Protein AF-A0A920AR80-F1 (afdb_monomer_lite)

Radius of gyration: 17.36 Å; chains: 1; bounding box: 38×48×48 Å

Structure (mmCIF, N/CA/C/O backbone):
data_AF-A0A920AR80-F1
#
_entry.id   AF-A0A920AR80-F1
#
loop_
_atom_site.group_PDB
_atom_site.id
_atom_site.type_symbol
_atom_site.label_atom_id
_atom_site.label_alt_id
_atom_site.label_comp_id
_atom_site.label_asym_id
_atom_site.label_entity_id
_atom_site.label_seq_id
_atom_site.pdbx_PDB_ins_code
_atom_site.Cartn_x
_atom_site.Cartn_y
_atom_site.Cartn_z
_atom_site.occupancy
_atom_site.B_iso_or_equiv
_atom_site.auth_seq_id
_atom_site.auth_comp_id
_atom_site.auth_asym_id
_atom_site.auth_atom_id
_atom_site.pdbx_PDB_model_num
ATOM 1 N N . MET A 1 1 ? 10.424 -30.045 -12.019 1.00 36.28 1 MET A N 1
ATOM 2 C CA . MET A 1 1 ? 10.675 -29.287 -10.770 1.00 36.28 1 MET A CA 1
ATOM 3 C C . MET A 1 1 ? 9.513 -29.548 -9.828 1.00 36.28 1 MET A C 1
ATOM 5 O O . MET A 1 1 ? 8.382 -29.338 -10.239 1.00 36.28 1 MET A O 1
ATOM 9 N N . ALA A 1 2 ? 9.774 -30.089 -8.639 1.00 30.78 2 ALA A N 1
ATOM 10 C CA . ALA A 1 2 ? 8.744 -30.563 -7.716 1.00 30.78 2 ALA A CA 1
ATOM 11 C C . ALA A 1 2 ? 7.928 -29.402 -7.113 1.00 30.78 2 ALA A C 1
ATOM 13 O O . ALA A 1 2 ? 8.488 -28.527 -6.453 1.00 30.78 2 ALA A O 1
ATOM 14 N N . SER A 1 3 ? 6.612 -29.395 -7.339 1.00 37.59 3 SER A N 1
ATOM 15 C CA . SER A 1 3 ? 5.649 -28.560 -6.616 1.00 37.59 3 SER A CA 1
ATOM 16 C C . SER A 1 3 ? 5.145 -29.339 -5.403 1.00 37.59 3 SER A C 1
ATOM 18 O O . SER A 1 3 ? 4.463 -30.351 -5.556 1.00 37.59 3 SER A O 1
ATOM 20 N N . TRP A 1 4 ? 5.504 -28.894 -4.202 1.00 38.62 4 TRP A N 1
ATOM 21 C CA . TRP A 1 4 ? 5.005 -29.480 -2.961 1.00 38.62 4 TRP A CA 1
ATOM 22 C C . TRP A 1 4 ? 3.533 -29.071 -2.747 1.00 38.62 4 TRP A C 1
ATOM 24 O O . TRP A 1 4 ? 3.213 -27.898 -2.939 1.00 38.62 4 TRP A O 1
ATOM 34 N N . PRO A 1 5 ? 2.640 -29.988 -2.330 1.00 45.50 5 PRO A N 1
ATOM 35 C CA . PRO A 1 5 ? 1.187 -29.763 -2.276 1.00 45.50 5 PRO A CA 1
ATOM 36 C C . PRO A 1 5 ? 0.705 -28.712 -1.256 1.00 45.50 5 PRO A C 1
ATOM 38 O O . PRO A 1 5 ? -0.476 -28.379 -1.246 1.00 45.50 5 PRO A O 1
ATOM 41 N N . TRP A 1 6 ? 1.593 -28.164 -0.422 1.00 47.94 6 TRP A N 1
ATOM 42 C CA . TRP A 1 6 ? 1.236 -27.246 0.670 1.00 47.94 6 TRP A CA 1
ATOM 43 C C . TRP A 1 6 ? 1.440 -25.763 0.346 1.00 47.94 6 TRP A C 1
ATOM 45 O O . TRP A 1 6 ? 0.924 -24.911 1.061 1.00 47.94 6 TRP A O 1
ATOM 55 N N . TYR A 1 7 ? 2.162 -25.427 -0.728 1.00 43.44 7 TYR A N 1
ATOM 56 C CA . TYR A 1 7 ? 2.345 -24.034 -1.143 1.00 43.44 7 TYR A CA 1
ATOM 57 C C . TYR A 1 7 ? 1.302 -23.689 -2.208 1.00 43.44 7 TYR A C 1
ATOM 59 O O . TYR A 1 7 ? 1.589 -23.665 -3.407 1.00 43.44 7 TYR A O 1
ATOM 67 N N . ARG A 1 8 ? 0.051 -23.487 -1.779 1.00 56.84 8 ARG A N 1
ATOM 68 C CA . ARG A 1 8 ? -0.958 -22.891 -2.660 1.00 56.84 8 ARG A CA 1
ATOM 69 C C . ARG A 1 8 ? -0.569 -21.438 -2.901 1.00 56.84 8 ARG A C 1
ATOM 71 O O . ARG A 1 8 ? -0.313 -20.696 -1.958 1.00 56.84 8 ARG A O 1
ATOM 78 N N . ALA A 1 9 ? -0.502 -21.048 -4.170 1.00 80.00 9 ALA A N 1
ATOM 79 C CA . ALA A 1 9 ? -0.479 -19.638 -4.520 1.00 80.00 9 ALA A CA 1
ATOM 80 C C . ALA A 1 9 ? -1.736 -18.978 -3.929 1.00 80.00 9 ALA A C 1
ATOM 82 O O . ALA A 1 9 ? -2.824 -19.543 -4.038 1.00 80.00 9 ALA A O 1
ATOM 83 N N . VAL A 1 10 ? -1.569 -17.831 -3.270 1.00 91.38 10 VAL A N 1
ATOM 84 C CA . VAL A 1 10 ? -2.689 -17.042 -2.745 1.00 91.38 10 VAL A CA 1
ATOM 85 C C . VAL A 1 10 ? -3.477 -16.488 -3.929 1.00 91.38 10 VAL A C 1
ATOM 87 O O . VAL A 1 10 ? -2.885 -15.875 -4.819 1.00 91.38 10 VAL A O 1
ATOM 90 N N . ASP A 1 11 ? -4.789 -16.714 -3.939 1.00 95.25 11 ASP A N 1
ATOM 91 C CA . ASP A 1 11 ? -5.695 -16.054 -4.874 1.00 95.25 11 ASP A CA 1
ATOM 92 C C . ASP A 1 11 ? -6.170 -14.734 -4.263 1.00 95.25 11 ASP A C 1
ATOM 94 O O . ASP A 1 11 ? -6.963 -14.715 -3.325 1.00 95.25 11 ASP A O 1
ATOM 98 N N . TRP A 1 12 ? -5.655 -13.630 -4.797 1.00 97.12 12 TRP A N 1
ATOM 99 C CA . TRP A 1 12 ? -5.948 -12.271 -4.337 1.00 97.12 12 TRP A CA 1
ATOM 100 C C . TRP A 1 12 ? -7.322 -11.761 -4.788 1.00 97.12 12 TRP A C 1
ATOM 102 O O . TRP A 1 12 ? -7.709 -10.660 -4.408 1.00 97.12 12 TRP A O 1
ATOM 112 N N . ASN A 1 13 ? -8.049 -12.539 -5.597 1.00 98.06 13 ASN A N 1
ATOM 113 C CA . ASN A 1 13 ? -9.338 -12.152 -6.178 1.00 98.06 13 ASN A CA 1
ATOM 114 C C . ASN A 1 13 ? -10.538 -12.723 -5.417 1.00 98.06 13 ASN A C 1
ATOM 116 O O . ASN A 1 13 ? -11.686 -12.546 -5.822 1.00 98.06 13 ASN A O 1
ATOM 120 N N . THR A 1 14 ? -10.278 -13.447 -4.332 1.00 97.06 14 THR A N 1
ATOM 121 C CA . THR A 1 14 ? -11.292 -14.087 -3.494 1.00 97.06 14 THR A CA 1
ATOM 122 C C . THR A 1 14 ? -10.960 -13.865 -2.018 1.00 97.06 14 THR A C 1
ATOM 124 O O . THR A 1 14 ? -10.029 -13.132 -1.688 1.00 97.06 14 THR A O 1
ATOM 127 N N . HIS A 1 15 ? -11.736 -14.467 -1.115 1.00 97.38 15 HIS A N 1
ATOM 128 C CA . HIS A 1 15 ? -11.449 -14.400 0.314 1.00 97.38 15 HIS A CA 1
ATOM 129 C C . HIS A 1 15 ? -10.129 -15.114 0.645 1.00 97.38 15 HIS A C 1
ATOM 131 O O . HIS A 1 15 ? -10.017 -16.339 0.539 1.00 97.38 15 HIS A O 1
ATOM 137 N N . ILE A 1 16 ? -9.141 -14.339 1.080 1.00 96.56 16 ILE A N 1
ATOM 138 C CA . ILE A 1 16 ? -7.816 -14.794 1.484 1.00 96.56 16 ILE A CA 1
ATOM 139 C C . ILE A 1 16 ? -7.916 -15.382 2.890 1.00 96.56 16 ILE A C 1
ATOM 141 O O . ILE A 1 16 ? -8.149 -14.669 3.863 1.00 96.56 16 ILE A O 1
ATOM 145 N N . SER A 1 17 ? -7.702 -16.692 2.993 1.00 94.44 17 SER A N 1
ATOM 146 C CA . SER A 1 17 ? -7.757 -17.425 4.256 1.00 94.44 17 SER A CA 1
ATOM 147 C C . SER A 1 17 ? -6.732 -18.572 4.263 1.00 94.44 17 SER A C 1
ATOM 149 O O . SER A 1 17 ? -6.500 -19.186 3.213 1.00 94.44 17 SER A O 1
ATOM 151 N N . PRO A 1 18 ? -6.108 -18.888 5.414 1.00 94.25 18 PRO A N 1
ATOM 152 C CA . PRO A 1 18 ? -6.283 -18.230 6.714 1.00 94.25 18 PRO A CA 1
ATOM 153 C C . PRO A 1 18 ? -5.583 -16.862 6.797 1.00 94.25 18 PRO A C 1
ATOM 155 O O . PRO A 1 18 ? -4.519 -16.663 6.209 1.00 94.25 18 PRO A O 1
ATOM 158 N N . GLY A 1 19 ? -6.166 -15.939 7.561 1.00 94.50 19 GLY A N 1
ATOM 159 C CA . GLY A 1 19 ? -5.639 -14.614 7.886 1.00 94.50 19 GLY A CA 1
ATOM 160 C C . GLY A 1 19 ? -5.787 -14.282 9.381 1.00 94.50 19 GLY A C 1
ATOM 161 O O . GLY A 1 19 ? -6.017 -15.174 10.201 1.00 94.50 19 GLY A O 1
ATOM 162 N N . PRO A 1 20 ? -5.637 -13.003 9.781 1.00 97.62 20 PRO A N 1
ATOM 163 C CA . PRO A 1 20 ? -5.761 -12.598 11.184 1.00 97.62 20 PRO A CA 1
ATOM 164 C C . PRO A 1 20 ? -7.128 -12.927 11.803 1.00 97.62 20 PRO A C 1
ATOM 166 O O . PRO A 1 20 ? -7.210 -13.209 13.001 1.00 97.62 20 PRO A O 1
ATOM 169 N N . ASN A 1 21 ? -8.191 -12.918 10.990 1.00 97.62 21 ASN A N 1
ATOM 170 C CA . ASN A 1 21 ? -9.547 -13.214 11.442 1.00 97.62 21 ASN A CA 1
ATOM 171 C C . ASN A 1 21 ? -9.691 -14.653 11.965 1.00 97.62 21 ASN A C 1
ATOM 173 O O . ASN A 1 21 ? -10.380 -14.878 12.958 1.00 97.62 21 ASN A O 1
ATOM 177 N N . GLU A 1 22 ? -8.979 -15.619 11.380 1.00 97.38 22 GLU A N 1
ATOM 178 C CA . GLU A 1 22 ? -8.972 -17.020 11.821 1.00 97.38 22 GLU A CA 1
ATOM 179 C C . GLU A 1 22 ? -8.128 -17.275 13.081 1.00 97.38 22 GLU A C 1
ATOM 181 O O . GLU A 1 22 ? -8.187 -18.368 13.646 1.00 97.38 22 GLU A O 1
ATOM 186 N N . ILE A 1 23 ? -7.351 -16.288 13.542 1.00 96.88 23 ILE A N 1
ATOM 187 C CA . ILE A 1 23 ? -6.447 -16.420 14.699 1.00 96.88 23 ILE A CA 1
ATOM 188 C C . ILE A 1 23 ? -6.742 -15.418 15.826 1.00 96.88 23 ILE A C 1
ATOM 190 O O . ILE A 1 23 ? -5.880 -15.154 16.663 1.00 96.88 23 ILE A O 1
ATOM 194 N N . GLY A 1 24 ? -7.969 -14.889 15.878 1.00 97.25 24 GLY A N 1
ATOM 195 C CA . GLY A 1 24 ? -8.486 -14.158 17.042 1.00 97.25 24 GLY A CA 1
ATOM 196 C C . GLY A 1 24 ? -8.626 -12.644 16.882 1.00 97.25 24 GLY A C 1
ATOM 197 O O . GLY A 1 24 ? -8.946 -11.972 17.860 1.00 97.25 24 GLY A O 1
ATOM 198 N N . PHE A 1 25 ? -8.419 -12.091 15.683 1.00 98.06 25 PHE A N 1
ATOM 199 C CA . PHE A 1 25 ? -8.759 -10.693 15.409 1.00 98.06 25 PHE A CA 1
ATOM 200 C C . PHE A 1 25 ? -10.192 -10.572 14.872 1.00 98.06 25 PHE A C 1
ATOM 202 O O . PHE A 1 25 ? -10.482 -11.014 13.767 1.00 98.06 25 PHE A O 1
ATOM 209 N N . ASP A 1 26 ? -11.083 -9.894 15.601 1.00 96.88 26 ASP A N 1
ATOM 210 C CA . ASP A 1 26 ? -12.461 -9.643 15.132 1.00 96.88 26 ASP A CA 1
ATOM 211 C C . ASP A 1 26 ? -12.515 -8.785 13.854 1.00 96.88 26 ASP A C 1
ATOM 213 O O . ASP A 1 26 ? -13.486 -8.821 13.102 1.00 96.88 26 ASP A O 1
ATOM 217 N N . HIS A 1 27 ? -11.484 -7.968 13.637 1.00 97.81 27 HIS A N 1
ATOM 218 C CA . HIS A 1 27 ? -11.341 -7.081 12.493 1.00 97.81 27 HIS A CA 1
ATOM 219 C C . HIS A 1 27 ? -9.864 -6.966 12.111 1.00 97.81 27 HIS A C 1
ATOM 221 O O . HIS A 1 27 ? -9.013 -6.759 12.982 1.00 97.81 27 HIS A O 1
ATOM 227 N N . ALA A 1 28 ? -9.570 -7.020 10.814 1.00 98.31 28 ALA A N 1
ATOM 228 C CA . ALA A 1 28 ? -8.227 -6.868 10.273 1.00 98.31 28 ALA A CA 1
ATOM 229 C C . ALA A 1 28 ? -8.230 -5.915 9.075 1.00 98.31 28 ALA A C 1
ATOM 231 O O . ALA A 1 28 ? -8.980 -6.115 8.124 1.00 98.31 28 ALA A O 1
ATOM 232 N N . TYR A 1 29 ? -7.363 -4.901 9.118 1.00 98.50 29 TYR A N 1
ATOM 233 C CA . TYR A 1 29 ? -7.048 -4.040 7.980 1.00 98.50 29 TYR A CA 1
ATOM 234 C C . TYR A 1 29 ? -5.529 -3.974 7.839 1.00 98.50 29 TYR A C 1
ATOM 236 O O . TYR A 1 29 ? -4.858 -3.336 8.653 1.00 98.50 29 TYR A O 1
ATOM 244 N N . ILE A 1 30 ? -4.982 -4.707 6.874 1.00 97.94 30 ILE A N 1
ATOM 245 C CA . ILE A 1 30 ? -3.547 -5.006 6.790 1.00 97.94 30 ILE A CA 1
ATOM 246 C C . ILE A 1 30 ? -2.997 -4.746 5.386 1.00 97.94 30 ILE A C 1
ATOM 248 O O . ILE A 1 30 ? -3.743 -4.584 4.425 1.00 97.94 30 ILE A O 1
ATOM 252 N N . MET A 1 31 ? -1.672 -4.755 5.263 1.0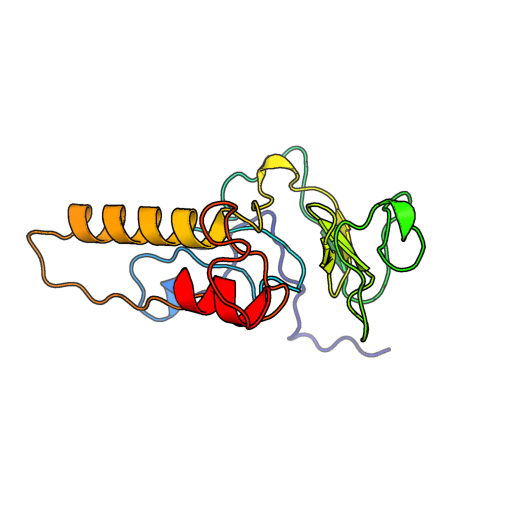0 96.69 31 MET A N 1
ATOM 253 C CA . MET A 1 31 ? -0.984 -4.985 3.989 1.00 96.69 31 MET A CA 1
ATOM 254 C C . MET A 1 31 ? -0.558 -6.455 3.888 1.00 96.69 31 MET A C 1
ATOM 256 O O . MET A 1 31 ? -0.370 -7.118 4.907 1.00 96.69 31 MET A O 1
ATOM 260 N N . ALA A 1 32 ? -0.373 -6.957 2.665 1.00 93.81 32 ALA A N 1
ATOM 261 C CA . ALA A 1 32 ? -0.061 -8.366 2.407 1.00 93.81 32 ALA A CA 1
ATOM 262 C C . ALA A 1 32 ? 1.251 -8.860 3.047 1.00 93.81 32 ALA A C 1
ATOM 264 O O . ALA A 1 32 ? 1.323 -9.985 3.538 1.00 93.81 32 ALA A O 1
ATOM 265 N N . ALA A 1 33 ? 2.304 -8.041 3.003 1.00 94.00 33 ALA A N 1
ATOM 266 C CA . ALA A 1 33 ? 3.609 -8.378 3.566 1.00 94.00 33 ALA A CA 1
ATOM 267 C C . ALA A 1 33 ? 4.349 -7.111 4.006 1.00 94.00 33 ALA A C 1
ATOM 269 O O . ALA A 1 33 ? 4.272 -6.693 5.156 1.00 94.00 33 ALA A O 1
ATOM 270 N N . THR A 1 34 ? 5.048 -6.478 3.072 1.00 95.88 34 THR A N 1
ATOM 271 C CA . THR A 1 34 ? 5.793 -5.240 3.276 1.00 95.88 34 THR A CA 1
ATOM 272 C C . THR A 1 34 ? 5.576 -4.346 2.065 1.00 95.88 34 THR A C 1
ATOM 274 O O . THR A 1 34 ? 5.340 -4.829 0.959 1.00 95.88 34 THR A O 1
ATOM 277 N N . GLN A 1 35 ? 5.680 -3.037 2.253 1.00 95.88 35 GLN A N 1
ATOM 278 C CA . GLN A 1 35 ? 5.409 -2.069 1.190 1.00 95.88 35 GLN A CA 1
ATOM 279 C C . GLN A 1 35 ? 6.360 -2.150 -0.023 1.00 95.88 35 GLN A C 1
ATOM 281 O O . GLN A 1 35 ? 6.025 -1.706 -1.112 1.00 95.88 35 GLN A O 1
ATOM 286 N N . ASP A 1 36 ? 7.542 -2.752 0.099 1.00 96.88 36 ASP A N 1
ATOM 287 C CA . ASP A 1 36 ? 8.463 -3.006 -1.019 1.00 96.88 36 ASP A CA 1
ATOM 288 C C . ASP A 1 36 ? 8.112 -4.254 -1.852 1.00 96.88 36 ASP A C 1
ATOM 290 O O . ASP A 1 36 ? 8.829 -4.554 -2.809 1.00 96.88 36 ASP A O 1
ATOM 294 N N . ARG A 1 37 ? 7.046 -4.992 -1.513 1.00 97.44 37 ARG A N 1
ATOM 295 C CA . ARG A 1 37 ? 6.629 -6.245 -2.164 1.00 97.44 37 ARG A CA 1
ATOM 296 C C . ARG A 1 37 ? 5.253 -6.117 -2.806 1.00 97.44 37 ARG A C 1
ATOM 298 O O . ARG A 1 37 ? 4.391 -5.400 -2.315 1.00 97.44 37 ARG A O 1
ATOM 305 N N . VAL A 1 38 ? 5.040 -6.861 -3.890 1.00 97.81 38 VAL A N 1
ATOM 306 C CA . VAL A 1 38 ? 3.702 -7.036 -4.472 1.00 97.81 38 VAL A CA 1
ATOM 307 C C . VAL A 1 38 ? 2.900 -8.122 -3.724 1.00 97.81 38 VAL A C 1
ATOM 309 O O . VAL A 1 38 ? 3.498 -9.089 -3.241 1.00 97.81 38 VAL A O 1
ATOM 312 N N . PRO A 1 39 ? 1.559 -8.041 -3.670 1.00 98.06 39 PRO A N 1
ATOM 313 C CA . PRO A 1 39 ? 0.723 -6.954 -4.181 1.00 98.06 39 PRO A CA 1
ATOM 314 C C . PRO A 1 39 ? 0.801 -5.696 -3.308 1.00 98.06 39 PRO A C 1
ATOM 316 O O . PRO A 1 39 ? 0.909 -5.777 -2.087 1.00 98.06 39 PRO A O 1
ATOM 319 N N . THR A 1 40 ? 0.697 -4.532 -3.945 1.00 98.25 40 THR A N 1
ATOM 320 C CA . THR A 1 40 ? 0.690 -3.223 -3.277 1.00 98.25 40 THR A CA 1
ATOM 321 C C . THR A 1 40 ? -0.733 -2.771 -2.947 1.00 98.25 40 THR A C 1
ATOM 323 O O . THR A 1 40 ? -1.180 -1.726 -3.416 1.00 98.25 40 THR A O 1
ATOM 326 N N . VAL A 1 41 ? -1.470 -3.605 -2.214 1.00 98.56 41 VAL A N 1
ATOM 327 C CA . VAL A 1 41 ? -2.893 -3.403 -1.892 1.00 98.56 41 VAL A CA 1
ATOM 328 C C . VAL A 1 41 ? -3.146 -3.568 -0.395 1.00 98.56 41 VAL A C 1
ATOM 330 O O . VAL A 1 41 ? -2.365 -4.216 0.313 1.00 98.56 41 VAL A O 1
ATOM 333 N N . TYR A 1 42 ? -4.255 -3.008 0.083 1.00 98.62 42 TYR A N 1
ATOM 334 C CA . TYR A 1 42 ? -4.762 -3.278 1.427 1.00 98.62 42 TYR A CA 1
ATOM 335 C C . TYR A 1 42 ? -5.717 -4.473 1.432 1.00 98.62 42 TYR A C 1
ATOM 337 O O . TYR A 1 42 ? -6.353 -4.784 0.426 1.00 98.62 42 TYR A O 1
ATOM 345 N N . ILE A 1 43 ? -5.821 -5.136 2.581 1.00 98.56 43 ILE A N 1
ATOM 346 C CA . ILE A 1 43 ? -6.710 -6.276 2.803 1.00 98.56 43 ILE A CA 1
ATOM 347 C C . ILE A 1 43 ? -7.572 -5.970 4.023 1.00 98.56 43 ILE A C 1
ATOM 349 O O . ILE A 1 43 ? -7.043 -5.785 5.123 1.00 98.56 43 ILE A O 1
ATOM 353 N N . GLU A 1 44 ? -8.887 -5.950 3.832 1.00 98.56 44 GLU A N 1
ATOM 354 C CA . GLU A 1 44 ? -9.886 -5.808 4.886 1.00 98.56 44 GLU A CA 1
ATOM 355 C C . GLU A 1 44 ? -10.615 -7.139 5.082 1.00 98.56 44 GLU A C 1
ATOM 357 O O . GLU A 1 44 ? -11.303 -7.623 4.187 1.00 98.56 44 GLU A O 1
ATOM 362 N N . ASN A 1 45 ? -10.449 -7.746 6.259 1.00 98.38 45 ASN A N 1
ATOM 363 C CA . ASN A 1 45 ? -11.085 -9.012 6.645 1.00 98.38 45 ASN A CA 1
ATOM 364 C C . ASN A 1 45 ? -10.988 -10.111 5.569 1.00 98.38 45 ASN A C 1
ATOM 366 O O . ASN A 1 45 ? -11.988 -10.720 5.197 1.00 98.38 45 ASN A O 1
ATOM 370 N N . GLY A 1 46 ? -9.782 -10.310 5.030 1.00 98.06 46 GLY A N 1
ATOM 371 C CA . GLY A 1 46 ? -9.499 -11.319 4.006 1.00 98.06 46 GLY A CA 1
ATOM 372 C C . GLY A 1 46 ? -9.839 -10.910 2.569 1.00 98.06 46 GLY A C 1
ATOM 373 O O . GLY A 1 46 ? -9.517 -11.656 1.653 1.00 98.06 46 GLY A O 1
ATOM 374 N N . TYR A 1 47 ? -10.426 -9.737 2.325 1.00 98.56 47 TYR A N 1
ATOM 375 C CA . TYR A 1 47 ? -10.712 -9.245 0.972 1.00 98.56 47 TYR A CA 1
ATOM 376 C C . TYR A 1 47 ? -9.797 -8.084 0.602 1.00 98.56 47 TYR A C 1
ATOM 378 O O . TYR A 1 47 ? -9.519 -7.224 1.434 1.00 98.56 47 TYR A O 1
ATOM 386 N N . VAL A 1 48 ? -9.339 -8.033 -0.648 1.00 98.69 48 VAL A N 1
ATOM 387 C CA . VAL A 1 48 ? -8.603 -6.868 -1.152 1.00 98.69 48 VAL A CA 1
ATOM 388 C C . VAL A 1 48 ? -9.539 -5.658 -1.189 1.00 98.69 48 VAL A C 1
ATOM 390 O O . VAL A 1 48 ? -10.585 -5.695 -1.838 1.00 98.69 48 VAL A O 1
ATOM 393 N N . ASP A 1 49 ? -9.162 -4.594 -0.482 1.00 98.56 49 ASP A N 1
ATOM 394 C CA . ASP A 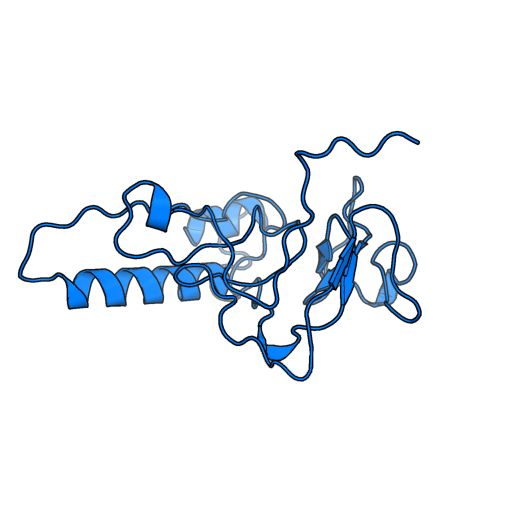1 49 ? -9.939 -3.354 -0.428 1.00 98.56 49 ASP A CA 1
ATOM 395 C C . ASP A 1 49 ? -9.866 -2.633 -1.782 1.00 98.56 49 ASP A C 1
ATOM 397 O O . ASP A 1 49 ? -8.789 -2.479 -2.356 1.00 98.56 49 ASP A O 1
ATOM 401 N N . GLY A 1 50 ? -11.018 -2.214 -2.307 1.00 98.12 50 GLY A N 1
ATOM 402 C CA . GLY A 1 50 ? -11.110 -1.534 -3.603 1.00 98.12 50 GLY A CA 1
ATOM 403 C C . GLY A 1 50 ? -10.855 -2.411 -4.837 1.00 98.12 50 GLY A C 1
ATOM 404 O O . GLY A 1 50 ? -10.642 -1.861 -5.919 1.00 98.12 50 GLY A O 1
ATOM 405 N N . LEU A 1 51 ? -10.867 -3.746 -4.715 1.00 98.50 51 LEU A N 1
ATOM 406 C CA . LEU A 1 51 ? -10.710 -4.641 -5.866 1.00 98.50 51 LEU A CA 1
ATOM 407 C C . LEU A 1 51 ? -11.890 -4.518 -6.842 1.00 98.50 51 LEU A C 1
ATOM 409 O O . LEU A 1 51 ? -13.040 -4.750 -6.470 1.00 98.50 51 LEU A O 1
ATOM 413 N N . ASP A 1 52 ? -11.582 -4.232 -8.105 1.00 98.50 52 ASP A N 1
ATOM 414 C CA . ASP A 1 52 ? -12.516 -4.361 -9.220 1.00 98.50 52 ASP A CA 1
ATOM 415 C C . ASP A 1 52 ? -12.482 -5.805 -9.762 1.00 98.50 52 ASP A C 1
ATOM 417 O O . ASP A 1 52 ? -11.442 -6.240 -10.264 1.00 98.50 52 ASP A O 1
ATOM 421 N N . PRO A 1 53 ? -13.593 -6.569 -9.714 1.00 97.38 53 PRO A N 1
ATOM 422 C CA . PRO A 1 53 ? -13.641 -7.929 -10.257 1.00 97.38 53 PRO A CA 1
ATOM 423 C C . PRO A 1 53 ? -13.350 -8.024 -11.763 1.00 97.38 53 PRO A C 1
ATOM 425 O O . PRO A 1 53 ? -13.067 -9.116 -12.258 1.00 97.38 53 PRO A O 1
ATOM 428 N N . SER A 1 54 ? -13.453 -6.914 -12.501 1.00 98.44 54 SER A N 1
ATOM 429 C CA . SER A 1 54 ? -13.130 -6.842 -13.929 1.00 98.44 54 SER A CA 1
ATOM 430 C C . SER A 1 54 ? -11.643 -6.589 -14.221 1.00 98.44 54 SER A C 1
ATOM 432 O O . SER A 1 54 ? -11.213 -6.812 -15.353 1.00 98.44 54 SER A O 1
ATOM 434 N N . ASP A 1 55 ? -10.852 -6.215 -13.208 1.00 98.50 55 ASP A N 1
ATOM 435 C CA . ASP A 1 55 ? -9.397 -6.023 -13.287 1.00 98.50 55 ASP A CA 1
ATOM 436 C C . ASP A 1 55 ? -8.668 -6.889 -12.234 1.00 98.50 55 ASP A C 1
ATOM 438 O O . ASP A 1 55 ? -8.159 -6.380 -11.230 1.00 98.50 55 ASP A O 1
ATOM 442 N N . PRO A 1 56 ? -8.639 -8.224 -12.417 1.00 98.31 56 PRO A N 1
ATOM 443 C CA . PRO A 1 56 ? -8.142 -9.151 -11.408 1.00 98.31 56 PRO A CA 1
ATOM 444 C C . PRO A 1 56 ? -6.632 -9.027 -11.171 1.00 98.31 56 PRO A C 1
ATOM 446 O O . PRO A 1 56 ? -5.837 -8.806 -12.086 1.00 98.31 56 PRO A O 1
ATOM 449 N N . ILE A 1 57 ? -6.222 -9.268 -9.927 1.00 98.44 57 ILE A N 1
ATOM 450 C CA . ILE A 1 57 ? -4.829 -9.264 -9.490 1.00 98.44 57 ILE A CA 1
ATOM 451 C C . ILE A 1 57 ? -4.168 -10.603 -9.818 1.00 98.44 57 ILE A C 1
ATOM 453 O O . ILE A 1 57 ? -4.587 -11.666 -9.349 1.00 98.44 57 ILE A O 1
ATOM 457 N N . GLU A 1 58 ? -3.047 -10.543 -10.535 1.00 97.50 58 GLU A N 1
ATOM 458 C CA . GLU A 1 58 ? -2.163 -11.689 -10.753 1.00 97.50 58 GLU A CA 1
ATOM 459 C C . GLU A 1 58 ? -0.752 -11.395 -10.232 1.00 97.50 58 GLU A C 1
ATOM 461 O O . GLU A 1 58 ? -0.130 -10.403 -10.614 1.00 97.50 58 GLU A O 1
ATOM 466 N N . ILE A 1 59 ? -0.192 -12.299 -9.413 1.00 97.06 59 ILE A N 1
ATOM 467 C CA . ILE A 1 59 ? 1.126 -12.139 -8.771 1.00 97.06 59 ILE A CA 1
ATOM 468 C C . ILE A 1 59 ? 2.109 -13.237 -9.177 1.00 97.06 59 ILE A C 1
ATOM 470 O O . ILE A 1 59 ? 1.805 -14.428 -9.138 1.00 97.06 59 ILE A O 1
ATOM 474 N N . SER A 1 60 ? 3.338 -12.833 -9.506 1.00 95.56 60 SER A N 1
ATOM 475 C CA . SER A 1 60 ? 4.456 -13.744 -9.730 1.00 95.56 60 SER A CA 1
ATOM 476 C C . SER A 1 60 ? 5.734 -13.202 -9.109 1.00 95.56 60 SER A C 1
ATOM 478 O O . SER A 1 60 ? 6.144 -12.081 -9.369 1.00 95.56 60 SER A O 1
ATOM 480 N N . TYR A 1 61 ? 6.433 -14.035 -8.345 1.00 94.19 61 TYR A N 1
ATOM 481 C CA . TYR A 1 61 ? 7.781 -13.728 -7.848 1.00 94.19 61 TYR A CA 1
ATOM 482 C C . TYR A 1 61 ? 8.891 -14.304 -8.739 1.00 94.19 61 TYR A C 1
ATOM 484 O O . TYR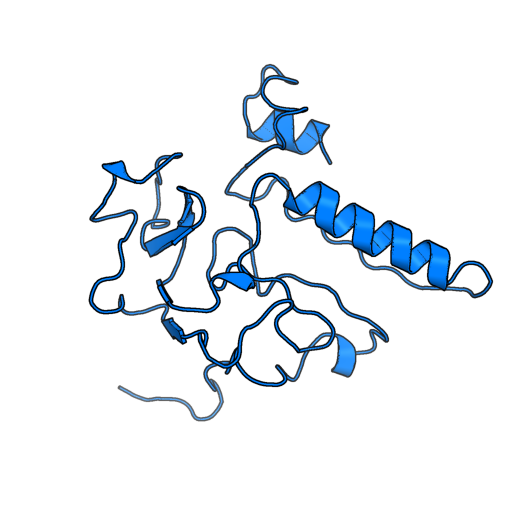 A 1 61 ? 10.064 -14.252 -8.381 1.00 94.19 61 TYR A O 1
ATOM 492 N N . LYS A 1 62 ? 8.532 -14.888 -9.891 1.00 93.69 62 LYS A N 1
ATOM 493 C CA . LYS A 1 62 ? 9.481 -15.574 -10.784 1.00 93.69 62 LYS A CA 1
ATOM 494 C C . LYS A 1 62 ? 9.633 -14.895 -12.137 1.00 93.69 62 LYS A C 1
ATOM 496 O O . LYS A 1 62 ? 10.742 -14.844 -12.657 1.00 93.69 62 LYS A O 1
ATOM 501 N N . ARG A 1 63 ? 8.533 -14.428 -12.731 1.00 94.56 63 ARG A N 1
ATOM 502 C CA . ARG A 1 63 ? 8.525 -13.866 -14.086 1.00 94.56 63 ARG A CA 1
ATOM 503 C C . ARG A 1 63 ? 7.596 -12.667 -14.177 1.00 94.56 63 ARG A C 1
ATOM 505 O O . ARG A 1 63 ? 6.563 -12.651 -13.519 1.00 94.56 63 ARG A O 1
ATOM 512 N N . ASN A 1 64 ? 7.965 -11.715 -15.023 1.00 97.44 64 ASN A N 1
ATOM 513 C CA . ASN A 1 64 ? 7.104 -10.595 -15.369 1.00 97.44 64 ASN A CA 1
ATOM 514 C C . ASN A 1 64 ? 5.938 -11.040 -16.268 1.00 97.44 64 ASN A C 1
ATOM 516 O O . ASN A 1 64 ? 5.975 -12.129 -16.851 1.00 97.44 64 ASN A O 1
ATOM 520 N N . TYR A 1 65 ? 4.934 -10.177 -16.397 1.00 96.81 65 TYR A N 1
ATOM 521 C CA . TYR A 1 65 ? 3.840 -10.325 -17.350 1.00 96.81 65 TYR A CA 1
ATOM 522 C C . TYR A 1 65 ? 4.144 -9.578 -18.648 1.00 96.81 65 TYR A C 1
ATOM 524 O O . TYR A 1 65 ? 4.866 -8.580 -18.659 1.00 96.81 65 TYR A O 1
ATOM 532 N N . GLU A 1 66 ? 3.588 -10.069 -19.751 1.00 95.94 66 GLU A N 1
ATOM 533 C CA . GLU A 1 66 ? 3.717 -9.425 -21.055 1.00 95.94 66 GLU A CA 1
ATOM 534 C C . GLU A 1 66 ? 3.184 -7.983 -21.007 1.00 95.94 66 GLU A C 1
ATOM 536 O O . GLU A 1 66 ? 2.143 -7.712 -20.408 1.00 95.94 66 GLU A O 1
ATOM 541 N N . GLY A 1 67 ? 3.941 -7.049 -21.587 1.00 94.69 67 GLY A N 1
ATOM 542 C CA . GLY A 1 67 ? 3.591 -5.626 -21.634 1.00 94.69 67 GLY A CA 1
ATOM 543 C C . GLY A 1 67 ? 3.755 -4.843 -20.324 1.00 94.69 67 GLY A C 1
ATOM 544 O O . GLY A 1 67 ? 3.611 -3.625 -20.347 1.00 94.69 67 GLY A O 1
ATOM 545 N N . GLN A 1 68 ? 4.081 -5.483 -19.194 1.00 97.06 68 GLN A N 1
ATOM 546 C CA . GLN A 1 68 ? 4.252 -4.775 -17.919 1.00 97.06 68 GLN A CA 1
ATOM 547 C C . GLN A 1 68 ? 5.651 -4.166 -17.785 1.00 97.06 68 GLN A C 1
ATOM 549 O O . GLN A 1 68 ? 6.663 -4.854 -17.952 1.00 97.06 68 GLN A O 1
ATOM 554 N N . ALA A 1 69 ? 5.707 -2.883 -17.426 1.00 97.12 69 ALA A N 1
ATOM 555 C CA . ALA A 1 69 ? 6.956 -2.186 -17.148 1.00 97.12 69 ALA A CA 1
ATOM 556 C C . ALA A 1 69 ? 7.616 -2.699 -15.858 1.00 97.12 69 ALA A C 1
ATOM 558 O O . ALA A 1 69 ? 6.950 -3.130 -14.911 1.00 97.12 69 ALA A O 1
ATOM 559 N N . THR A 1 70 ? 8.945 -2.622 -15.808 1.00 98.12 70 THR A N 1
ATOM 560 C CA . THR A 1 70 ? 9.716 -3.011 -14.617 1.00 98.12 70 THR A CA 1
ATOM 561 C C . THR A 1 70 ? 10.762 -1.971 -14.293 1.00 98.12 70 THR A C 1
ATOM 563 O O . THR A 1 70 ? 11.324 -1.366 -15.201 1.00 98.12 70 THR A O 1
ATOM 566 N N . GLY A 1 71 ? 11.112 -1.824 -13.018 1.00 97.62 71 GLY A N 1
ATOM 567 C CA . GLY A 1 71 ? 12.177 -0.901 -12.632 1.00 97.62 71 GLY A CA 1
ATOM 568 C C . GLY A 1 71 ? 13.531 -1.238 -13.259 1.00 97.62 71 GLY A C 1
ATOM 569 O O . GLY A 1 71 ? 14.374 -0.358 -13.418 1.00 97.62 71 GLY A O 1
ATOM 570 N N . LYS A 1 72 ? 13.755 -2.504 -13.635 1.00 96.50 72 LYS A N 1
ATOM 571 C CA . LYS A 1 72 ? 14.972 -2.935 -14.329 1.00 96.50 72 LYS A CA 1
ATOM 572 C C . LYS A 1 72 ? 15.039 -2.439 -15.775 1.00 96.50 72 LYS A C 1
ATOM 574 O O . LYS A 1 72 ? 16.101 -2.000 -16.202 1.00 96.50 72 LYS A O 1
ATOM 579 N N . ASN A 1 73 ? 13.942 -2.565 -16.519 1.00 97.19 73 ASN A N 1
ATOM 580 C CA . ASN A 1 73 ? 13.916 -2.293 -17.960 1.00 97.1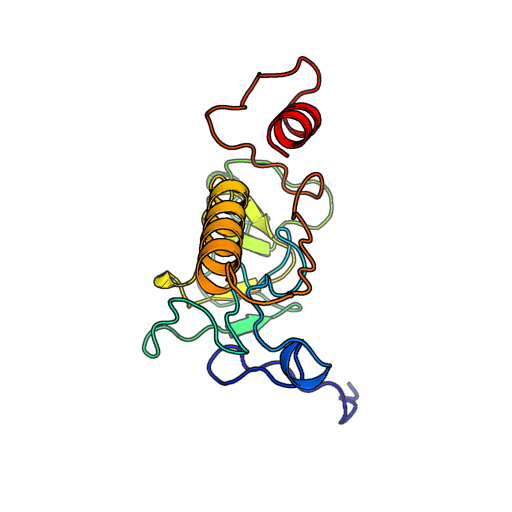9 73 ASN A CA 1
ATOM 581 C C . ASN A 1 73 ? 13.374 -0.899 -18.305 1.00 97.19 73 ASN A C 1
ATOM 583 O O . ASN A 1 73 ? 13.509 -0.482 -19.448 1.00 97.19 73 ASN A O 1
ATOM 587 N N . ASN A 1 74 ? 12.773 -0.208 -17.333 1.00 97.88 74 ASN A N 1
ATOM 588 C CA . ASN A 1 74 ? 12.137 1.097 -17.495 1.00 97.88 74 ASN A CA 1
ATOM 589 C C . ASN A 1 74 ? 12.582 2.085 -16.399 1.00 97.88 74 ASN A C 1
ATOM 591 O O . ASN A 1 74 ? 11.744 2.571 -15.630 1.00 97.88 74 ASN A O 1
ATOM 595 N N . PRO A 1 75 ? 13.895 2.350 -16.240 1.00 96.62 75 PRO A N 1
ATOM 596 C CA . PRO A 1 75 ? 14.388 3.258 -15.207 1.00 96.62 75 PRO A CA 1
ATOM 597 C C . PRO A 1 75 ? 13.857 4.693 -15.352 1.00 96.62 75 PRO A C 1
ATOM 599 O O . PRO A 1 75 ? 13.768 5.408 -14.359 1.00 96.62 75 PRO A O 1
ATOM 602 N N . GLU A 1 76 ? 13.464 5.100 -16.560 1.00 97.56 76 GLU A N 1
ATOM 603 C CA . GLU A 1 76 ? 12.850 6.396 -16.863 1.00 97.56 76 GLU A CA 1
ATOM 604 C C . GLU A 1 76 ? 11.494 6.616 -16.180 1.00 97.56 76 GLU A C 1
ATOM 606 O O . GLU A 1 76 ? 11.062 7.756 -16.030 1.00 97.56 76 GLU A O 1
ATOM 611 N N . LEU A 1 77 ? 10.827 5.540 -15.755 1.00 97.69 77 LEU A N 1
ATOM 612 C CA . LEU A 1 77 ? 9.536 5.601 -15.066 1.00 97.69 77 LEU A CA 1
ATOM 613 C C . LEU A 1 77 ? 9.678 5.712 -13.541 1.00 97.69 77 LEU A C 1
ATOM 615 O O . LEU A 1 77 ? 8.674 5.711 -12.827 1.00 97.69 77 LEU A O 1
ATOM 619 N N . LEU A 1 78 ? 10.909 5.749 -13.023 1.00 97.19 78 LEU A N 1
ATOM 620 C CA . LEU A 1 78 ? 11.166 5.667 -11.592 1.00 97.19 78 LEU A CA 1
ATOM 621 C C . LEU A 1 78 ? 11.281 7.046 -10.945 1.00 97.19 78 LEU A C 1
ATOM 623 O O . LEU A 1 78 ? 12.069 7.888 -11.366 1.00 97.19 78 LEU A O 1
ATOM 627 N N . SER A 1 79 ? 10.536 7.238 -9.858 1.00 93.75 79 SER A N 1
ATOM 628 C CA . SER A 1 79 ? 10.682 8.383 -8.953 1.00 93.75 79 SER A CA 1
ATOM 629 C C . SER A 1 79 ? 11.795 8.158 -7.926 1.00 93.75 79 SER A C 1
ATOM 631 O O . SER A 1 79 ? 12.326 9.113 -7.360 1.00 93.75 79 SER A O 1
ATOM 633 N N . MET A 1 80 ? 12.183 6.897 -7.702 1.00 90.62 80 MET A N 1
ATOM 634 C CA . MET A 1 80 ? 13.311 6.527 -6.856 1.00 90.62 80 MET A CA 1
ATOM 635 C C . MET A 1 80 ? 14.081 5.335 -7.421 1.00 90.62 80 MET A C 1
ATOM 637 O O . MET A 1 80 ? 13.497 4.348 -7.877 1.00 90.62 80 MET A O 1
ATOM 641 N N . MET A 1 81 ? 15.411 5.408 -7.355 1.00 91.12 81 MET A N 1
ATOM 642 C CA . MET A 1 81 ? 16.262 4.349 -7.882 1.00 91.12 81 MET A CA 1
ATOM 643 C C . MET A 1 81 ? 16.416 3.179 -6.917 1.00 91.12 81 MET A C 1
ATOM 645 O O . MET A 1 81 ? 16.635 3.349 -5.720 1.00 91.12 81 MET A O 1
ATOM 649 N N . TRP A 1 82 ? 16.309 1.969 -7.460 1.00 88.19 82 TRP A N 1
ATOM 650 C CA . TRP A 1 82 ? 16.523 0.734 -6.721 1.00 88.19 82 TRP A CA 1
ATOM 651 C C . TRP A 1 82 ? 18.010 0.403 -6.599 1.00 88.19 82 TRP A C 1
ATOM 653 O O . TRP A 1 82 ? 18.815 0.769 -7.450 1.00 88.19 82 TRP A O 1
ATOM 663 N N . HIS A 1 83 ? 18.364 -0.346 -5.552 1.00 80.75 83 HIS A N 1
ATOM 664 C CA . HIS A 1 83 ? 19.728 -0.842 -5.348 1.00 80.75 83 HIS A CA 1
ATOM 665 C C . HIS A 1 83 ? 19.809 -2.373 -5.468 1.00 80.75 83 HIS A C 1
ATOM 667 O O . HIS A 1 83 ? 20.408 -2.886 -6.407 1.00 80.75 83 HIS A O 1
ATOM 673 N N . HIS A 1 84 ? 19.168 -3.128 -4.565 1.00 85.69 84 HIS A N 1
ATOM 674 C CA . HIS A 1 84 ? 19.337 -4.588 -4.468 1.00 85.69 84 HIS A CA 1
ATOM 675 C C . HIS A 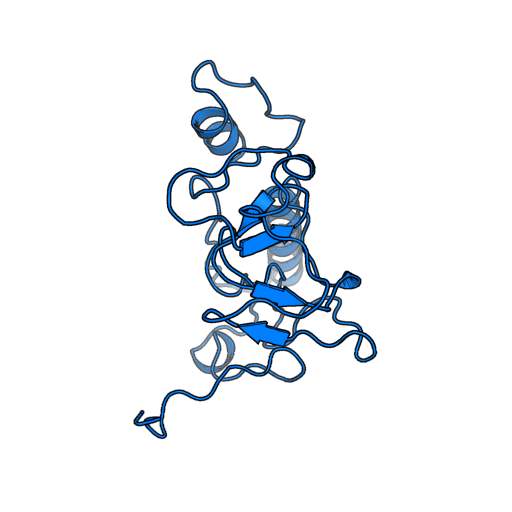1 84 ? 18.045 -5.359 -4.783 1.00 85.69 84 HIS A C 1
ATOM 677 O O . HIS A 1 84 ? 17.294 -5.710 -3.884 1.00 85.69 84 HIS A O 1
ATOM 683 N N . GLY A 1 85 ? 17.768 -5.639 -6.060 1.00 81.94 85 GLY A N 1
ATOM 684 C CA . GLY A 1 85 ? 16.678 -6.549 -6.465 1.00 81.94 85 GLY A CA 1
ATOM 685 C C . GLY A 1 85 ? 15.251 -5.980 -6.419 1.00 81.94 85 GLY A C 1
ATOM 686 O O . GLY A 1 85 ? 14.325 -6.642 -6.878 1.00 81.94 85 GLY A O 1
ATOM 687 N N . HIS A 1 86 ? 15.061 -4.746 -5.945 1.00 88.81 86 HIS A N 1
ATOM 688 C CA . HIS A 1 86 ? 13.782 -4.021 -5.986 1.00 88.81 86 HIS A CA 1
ATOM 689 C C . HIS A 1 86 ? 13.508 -3.474 -7.393 1.00 88.81 86 HIS A C 1
ATOM 691 O O . HIS A 1 86 ? 13.454 -2.271 -7.588 1.00 88.81 86 HIS A O 1
ATOM 697 N N . ASN A 1 87 ? 13.441 -4.334 -8.406 1.00 95.75 87 ASN A N 1
ATOM 698 C CA . ASN A 1 87 ? 13.411 -3.904 -9.808 1.00 95.75 87 ASN A CA 1
ATOM 699 C C . ASN A 1 87 ? 12.328 -4.588 -10.651 1.00 95.75 87 ASN A C 1
ATOM 701 O O . ASN A 1 87 ? 12.411 -4.573 -11.880 1.00 95.75 87 ASN A O 1
ATOM 705 N N . GLY A 1 88 ? 11.323 -5.163 -9.984 1.00 97.88 88 GLY A N 1
ATOM 706 C CA . GLY A 1 88 ? 10.125 -5.743 -10.582 1.00 97.88 88 GLY A CA 1
ATOM 707 C C . GLY A 1 88 ? 9.093 -4.682 -10.963 1.00 97.88 88 GLY A C 1
ATOM 708 O O . GLY A 1 88 ? 9.461 -3.625 -11.480 1.00 97.88 88 GLY A O 1
ATOM 709 N N . THR A 1 89 ? 7.807 -4.965 -10.733 1.00 97.94 89 THR A N 1
ATOM 710 C CA . THR A 1 89 ? 6.712 -4.050 -11.105 1.00 97.94 89 THR A CA 1
ATOM 711 C C . THR A 1 89 ? 6.896 -2.672 -10.473 1.00 97.94 89 THR A C 1
ATOM 713 O O . THR A 1 89 ? 7.294 -2.553 -9.313 1.00 97.94 89 THR A O 1
ATOM 716 N N . ILE A 1 90 ? 6.596 -1.633 -11.249 1.00 98.12 90 ILE A N 1
ATOM 717 C CA . ILE A 1 90 ? 6.604 -0.239 -10.807 1.00 98.12 90 ILE A CA 1
ATOM 718 C C . ILE A 1 90 ? 5.197 0.123 -10.334 1.00 98.12 90 ILE A C 1
ATOM 720 O O . ILE A 1 90 ? 4.232 -0.042 -11.077 1.00 98.12 90 ILE A O 1
ATOM 724 N N . VAL A 1 91 ? 5.086 0.633 -9.111 1.00 97.56 91 VAL A N 1
ATOM 725 C CA . VAL A 1 91 ? 3.846 1.195 -8.555 1.00 97.56 91 VAL A CA 1
ATOM 726 C C . VAL A 1 91 ? 4.186 2.557 -7.971 1.00 97.56 91 VAL A C 1
ATOM 728 O O . VAL A 1 91 ? 5.117 2.645 -7.170 1.00 97.56 91 VAL A O 1
ATOM 731 N N . ASN A 1 92 ? 3.474 3.606 -8.389 1.00 96.94 92 ASN A N 1
ATOM 732 C CA . ASN A 1 92 ? 3.710 5.000 -7.977 1.00 96.94 92 ASN A CA 1
ATOM 733 C C . ASN A 1 92 ? 5.151 5.490 -8.240 1.00 96.94 92 ASN A C 1
ATOM 735 O O . ASN A 1 92 ? 5.745 6.214 -7.443 1.00 96.94 92 ASN A O 1
ATOM 739 N N . GLY A 1 93 ? 5.759 5.038 -9.344 1.00 97.06 93 GLY A N 1
ATOM 740 C CA . GLY A 1 93 ? 7.165 5.316 -9.667 1.00 97.06 93 GLY A CA 1
ATOM 741 C C . GLY A 1 93 ? 8.179 4.563 -8.792 1.00 97.06 93 GLY A C 1
ATOM 742 O O . GLY A 1 93 ? 9.384 4.740 -8.958 1.00 97.06 93 GLY A O 1
ATOM 743 N N . VAL A 1 94 ? 7.719 3.696 -7.885 1.00 97.44 94 VAL A N 1
ATOM 744 C CA . VAL A 1 94 ? 8.570 2.912 -6.990 1.00 97.44 94 VAL A CA 1
ATOM 745 C C . VAL A 1 94 ? 8.593 1.446 -7.433 1.00 97.44 94 VAL A C 1
ATOM 747 O O . VAL A 1 94 ? 7.543 0.793 -7.495 1.00 97.44 94 VAL A O 1
ATOM 750 N N . PRO A 1 95 ? 9.776 0.891 -7.732 1.00 97.88 95 PRO A N 1
ATOM 751 C CA . PRO A 1 95 ? 9.897 -0.486 -8.178 1.00 97.88 95 PRO A CA 1
ATOM 752 C C . PRO A 1 95 ? 9.874 -1.460 -6.988 1.00 97.88 95 PRO A C 1
ATOM 754 O O . PRO A 1 95 ? 10.460 -1.204 -5.933 1.00 97.88 95 PRO A O 1
ATOM 757 N N . ARG A 1 96 ? 9.180 -2.590 -7.150 1.00 97.56 96 ARG A N 1
ATOM 758 C CA . ARG A 1 96 ? 8.918 -3.569 -6.080 1.00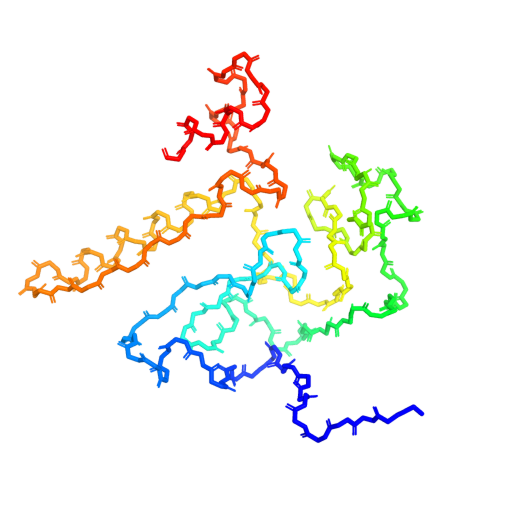 97.56 96 ARG A CA 1
ATOM 759 C C . ARG A 1 96 ? 9.689 -4.870 -6.266 1.00 97.56 96 ARG A C 1
ATOM 761 O O . ARG A 1 96 ? 10.239 -5.157 -7.330 1.00 97.56 96 ARG A O 1
ATOM 768 N N . ILE A 1 97 ? 9.708 -5.680 -5.215 1.00 97.38 97 ILE A N 1
ATOM 769 C CA . ILE A 1 97 ? 10.086 -7.089 -5.276 1.00 97.38 97 ILE A CA 1
ATOM 770 C C . ILE A 1 97 ? 8.869 -7.882 -5.767 1.00 97.38 97 ILE A C 1
ATOM 772 O O . ILE A 1 97 ? 7.816 -7.880 -5.126 1.00 97.38 97 ILE A O 1
ATOM 776 N N . GLY A 1 98 ? 9.049 -8.592 -6.881 1.00 96.88 98 GLY A N 1
ATOM 777 C CA . GLY A 1 98 ? 8.008 -9.375 -7.546 1.00 96.88 98 GLY A CA 1
ATOM 778 C C . GLY A 1 98 ? 7.282 -8.608 -8.654 1.00 96.88 98 GLY A C 1
ATOM 779 O O . GLY A 1 98 ? 7.567 -7.442 -8.935 1.00 96.88 98 GLY A O 1
ATOM 780 N N . PHE A 1 99 ? 6.368 -9.308 -9.316 1.00 97.88 99 PHE A N 1
ATOM 781 C CA . PHE A 1 99 ? 5.622 -8.831 -10.470 1.00 97.88 99 PHE A CA 1
ATOM 782 C C . PHE A 1 99 ? 4.122 -8.941 -10.210 1.00 97.88 99 PHE A C 1
ATOM 784 O O . PHE A 1 99 ? 3.644 -9.989 -9.766 1.00 97.88 99 PHE A O 1
ATOM 791 N N . MET A 1 100 ? 3.387 -7.875 -10.510 1.00 97.88 100 MET A N 1
ATOM 792 C CA . MET A 1 100 ? 1.929 -7.834 -10.460 1.00 97.88 100 MET A CA 1
ATOM 793 C C . MET A 1 100 ? 1.336 -7.198 -11.713 1.00 97.88 100 MET A C 1
ATOM 795 O O . MET A 1 100 ? 1.972 -6.337 -12.322 1.00 97.88 100 MET A O 1
ATOM 799 N N . LYS A 1 101 ? 0.113 -7.602 -12.057 1.00 97.62 101 LYS A N 1
ATOM 800 C CA . LYS A 1 101 ? -0.781 -6.892 -12.982 1.00 97.62 101 LYS A CA 1
ATOM 801 C C . LYS A 1 101 ? -2.207 -6.881 -12.416 1.00 97.62 101 LYS A C 1
ATOM 803 O O . LYS A 1 101 ? -2.522 -7.734 -11.585 1.00 97.62 101 LYS A O 1
ATOM 808 N N . GLY A 1 102 ? -3.011 -5.932 -12.887 1.00 98.12 102 GLY A N 1
ATOM 809 C CA . GLY A 1 102 ? -4.380 -5.681 -12.436 1.00 98.12 102 GLY A CA 1
ATOM 810 C C . GLY A 1 102 ? -4.488 -5.097 -11.026 1.00 98.12 102 GLY A C 1
ATOM 811 O O . GLY A 1 102 ? -3.474 -4.729 -10.413 1.00 98.12 102 GLY A O 1
ATOM 812 N N . GLY A 1 103 ? -5.722 -5.000 -10.533 1.00 98.12 103 GLY A N 1
ATOM 813 C CA . GLY A 1 103 ? -6.082 -4.374 -9.264 1.00 98.12 103 GLY A CA 1
ATOM 814 C C . GLY A 1 103 ? -5.766 -2.885 -9.204 1.00 98.12 103 GLY A C 1
ATOM 815 O O . GLY A 1 103 ? -5.363 -2.409 -8.144 1.00 98.12 103 GLY A O 1
ATOM 816 N N . GLU A 1 104 ? -5.878 -2.154 -10.316 1.00 98.06 104 GLU A N 1
ATOM 817 C CA . GLU A 1 104 ? -5.452 -0.751 -10.383 1.00 98.06 104 GLU A CA 1
ATOM 818 C C . GLU A 1 104 ? -6.155 0.119 -9.333 1.00 98.06 104 GLU A C 1
ATOM 820 O O . GLU A 1 104 ? -5.497 0.858 -8.604 1.00 98.06 104 GLU A O 1
ATOM 825 N N . SER A 1 105 ? -7.472 -0.042 -9.176 1.00 98.19 105 SER A N 1
ATOM 826 C CA . SER A 1 105 ? -8.269 0.680 -8.174 1.00 98.19 105 SER A CA 1
ATOM 827 C C . SER A 1 105 ? -7.948 0.303 -6.723 1.00 98.19 105 SER A C 1
ATOM 829 O O . SER A 1 105 ? -8.302 1.051 -5.814 1.00 98.19 105 SER A O 1
ATOM 831 N N . ALA A 1 106 ? -7.294 -0.841 -6.501 1.00 98.44 106 ALA A N 1
ATOM 832 C CA . ALA A 1 106 ? -6.944 -1.359 -5.178 1.00 98.44 106 ALA A CA 1
ATOM 833 C C . ALA A 1 106 ? -5.526 -0.971 -4.729 1.00 98.44 106 ALA A C 1
ATOM 835 O O . ALA A 1 106 ? -5.146 -1.213 -3.577 1.00 98.44 106 ALA A O 1
ATOM 836 N N . LYS A 1 107 ? -4.704 -0.418 -5.631 1.00 98.38 107 LYS A N 1
ATOM 837 C CA . LYS A 1 107 ? -3.324 -0.049 -5.308 1.00 98.38 107 LYS A CA 1
ATOM 838 C C . LYS A 1 107 ? -3.299 1.093 -4.299 1.00 98.38 107 LYS A C 1
ATOM 840 O O . LYS A 1 107 ? -4.001 2.091 -4.447 1.00 98.38 107 LYS A O 1
ATOM 845 N N . TRP A 1 108 ? -2.458 0.964 -3.276 1.00 98.12 108 TRP A N 1
ATOM 846 C CA . TRP A 1 108 ? -2.257 2.044 -2.316 1.00 98.12 108 TRP A CA 1
ATOM 847 C C . TRP A 1 108 ? -1.502 3.227 -2.934 1.00 98.12 108 TRP A C 1
ATOM 849 O O . TRP A 1 108 ? -0.815 3.103 -3.951 1.00 98.12 108 TRP A O 1
ATOM 859 N N . SER A 1 109 ? -1.540 4.360 -2.237 1.00 97.75 109 SER A N 1
ATOM 860 C CA . SER A 1 109 ? -0.613 5.477 -2.424 1.00 97.75 109 SER A CA 1
ATOM 861 C C . SER A 1 109 ? 0.498 5.389 -1.377 1.00 97.75 109 SER A C 1
ATOM 863 O O . SER A 1 109 ? 0.218 5.408 -0.179 1.00 97.75 109 SER A O 1
ATOM 865 N N . ASP A 1 110 ? 1.761 5.288 -1.804 1.00 97.25 110 ASP A N 1
ATOM 866 C CA . ASP A 1 110 ? 2.896 5.117 -0.879 1.00 97.25 110 ASP A CA 1
ATOM 867 C C . ASP A 1 110 ? 3.100 6.309 0.061 1.00 97.25 110 ASP A C 1
ATOM 869 O O . ASP A 1 110 ? 3.599 6.139 1.172 1.00 97.25 110 ASP A O 1
ATOM 873 N N . ILE A 1 111 ? 2.716 7.510 -0.379 1.00 97.19 111 ILE A N 1
ATOM 874 C CA . ILE A 1 111 ? 2.851 8.741 0.410 1.00 97.19 111 ILE A CA 1
ATOM 875 C C . ILE A 1 111 ? 1.696 8.942 1.397 1.00 97.19 111 ILE A C 1
ATOM 877 O O . ILE A 1 111 ? 1.835 9.724 2.329 1.00 97.19 111 ILE A O 1
ATOM 881 N N . ASP A 1 112 ? 0.577 8.233 1.215 1.00 97.44 112 ASP A N 1
ATOM 882 C CA . ASP A 1 112 ? -0.622 8.384 2.049 1.00 97.44 112 ASP A CA 1
ATOM 883 C C . ASP A 1 112 ? -0.805 7.224 3.038 1.00 97.44 112 ASP A C 1
ATOM 885 O O . ASP A 1 112 ? -1.723 7.253 3.857 1.00 97.44 112 ASP A O 1
ATOM 889 N N . MET A 1 113 ? 0.050 6.191 2.999 1.00 97.19 113 MET A N 1
ATOM 890 C CA . MET A 1 113 ? -0.156 4.968 3.790 1.00 97.19 113 MET A CA 1
ATOM 891 C C . MET A 1 113 ? -0.257 5.234 5.297 1.00 97.19 113 MET A C 1
ATOM 893 O O . MET A 1 113 ? -1.081 4.609 5.968 1.00 97.19 113 MET A O 1
ATOM 897 N N . ALA A 1 114 ? 0.573 6.136 5.834 1.00 96.25 114 ALA A N 1
ATOM 898 C CA . ALA A 1 114 ? 0.568 6.474 7.257 1.00 96.25 114 ALA A CA 1
ATOM 899 C C . ALA A 1 114 ? -0.769 7.112 7.671 1.00 96.25 114 ALA A C 1
ATOM 901 O O . ALA A 1 114 ? -1.418 6.646 8.610 1.00 96.25 114 ALA A O 1
ATOM 902 N N . ASP A 1 115 ? -1.234 8.106 6.909 1.00 96.94 115 ASP A N 1
ATOM 903 C CA . ASP A 1 115 ? -2.533 8.751 7.118 1.00 96.94 115 ASP A CA 1
ATOM 904 C C . ASP A 1 115 ? -3.696 7.766 6.937 1.00 96.94 115 ASP A C 1
ATOM 906 O O . ASP A 1 115 ? -4.658 7.780 7.712 1.00 96.94 115 ASP A O 1
ATOM 910 N N . HIS A 1 116 ? -3.616 6.887 5.936 1.00 97.44 116 HIS A N 1
ATOM 911 C CA . HIS A 1 116 ? -4.645 5.893 5.643 1.00 97.44 116 HIS A CA 1
ATOM 912 C C . HIS A 1 116 ? -4.842 4.922 6.808 1.00 97.44 116 HIS A C 1
ATOM 914 O O . HIS A 1 116 ? -5.961 4.763 7.313 1.00 97.44 116 HIS A O 1
ATOM 920 N N . PHE A 1 117 ? -3.752 4.334 7.310 1.00 97.38 117 PHE A N 1
ATOM 921 C CA . PHE A 1 117 ? -3.813 3.465 8.481 1.00 97.38 117 PHE A CA 1
ATOM 922 C C . PHE A 1 117 ? -4.241 4.221 9.744 1.00 97.38 117 PHE A C 1
ATOM 924 O O . PHE A 1 117 ? -5.094 3.725 10.486 1.00 97.38 117 PHE A O 1
ATOM 931 N N . LEU A 1 118 ? -3.731 5.437 9.968 1.00 96.94 118 LEU A N 1
ATOM 932 C CA . LEU A 1 118 ? -4.140 6.274 11.098 1.00 96.94 118 LEU A CA 1
ATOM 933 C C . LEU A 1 118 ? -5.651 6.537 11.080 1.00 96.94 118 LEU A C 1
ATOM 935 O O . LEU A 1 118 ? -6.314 6.466 12.119 1.00 96.94 118 LEU A O 1
ATOM 939 N N . ASN A 1 119 ? -6.224 6.804 9.908 1.00 97.56 119 ASN A N 1
ATOM 940 C CA . ASN A 1 119 ? -7.659 7.013 9.762 1.00 97.56 119 ASN A CA 1
ATOM 941 C C . ASN A 1 119 ? -8.461 5.734 10.045 1.00 97.56 119 ASN A C 1
ATOM 943 O O . ASN A 1 119 ? -9.462 5.807 10.766 1.00 97.56 119 ASN A O 1
ATOM 947 N N . LYS A 1 120 ? -8.007 4.560 9.580 1.00 97.62 120 LYS A N 1
ATOM 948 C CA . LYS A 1 120 ? -8.627 3.265 9.931 1.00 97.62 120 LYS A CA 1
ATOM 949 C C . LYS A 1 120 ? -8.581 3.016 11.445 1.00 97.62 120 LYS A C 1
ATOM 951 O O . LYS A 1 120 ? -9.608 2.675 12.033 1.00 97.62 120 LYS A O 1
ATOM 956 N N . VAL A 1 121 ? -7.452 3.296 12.103 1.00 96.81 121 VAL A N 1
ATOM 957 C CA . VAL A 1 121 ? -7.304 3.190 13.567 1.00 96.81 121 VAL A CA 1
ATOM 958 C C . VAL A 1 121 ? -8.240 4.152 14.304 1.00 96.81 121 VAL A C 1
ATOM 960 O O . VAL A 1 121 ? -8.977 3.734 15.199 1.00 96.81 121 VAL A O 1
ATOM 963 N N . LYS A 1 122 ? -8.273 5.434 13.915 1.00 97.44 122 LYS A N 1
ATOM 964 C CA . LYS A 1 122 ? -9.170 6.437 14.519 1.00 97.44 122 LYS A CA 1
ATOM 965 C C . LYS A 1 122 ? -10.635 6.027 14.387 1.00 97.44 122 LYS A C 1
ATOM 967 O O . LYS A 1 122 ? -11.397 6.189 15.340 1.00 97.44 122 LYS A O 1
ATOM 972 N N . ASN A 1 123 ? -11.030 5.490 13.235 1.00 96.94 123 ASN A N 1
ATOM 973 C CA . ASN A 1 123 ? -12.389 5.002 13.009 1.00 96.94 123 ASN A CA 1
ATOM 974 C C . ASN A 1 123 ? -12.697 3.765 13.863 1.00 96.94 123 ASN A C 1
ATOM 976 O O . ASN A 1 123 ? -13.756 3.716 14.491 1.00 96.94 123 ASN A O 1
ATOM 980 N N . TYR A 1 124 ? -11.756 2.822 13.974 1.00 96.25 124 TYR A N 1
ATOM 981 C CA . TYR A 1 124 ? -11.905 1.651 14.837 1.00 96.25 124 TYR A CA 1
ATOM 982 C C . TYR A 1 124 ? -12.096 2.049 16.306 1.00 96.25 124 TYR A C 1
ATOM 984 O O . TYR A 1 124 ? -13.086 1.649 16.919 1.00 96.25 124 TYR A O 1
ATOM 992 N N . ILE A 1 125 ? -11.232 2.916 16.847 1.00 96.75 125 ILE A N 1
ATOM 993 C CA . ILE A 1 125 ? -11.331 3.400 18.236 1.00 96.75 125 ILE A CA 1
ATOM 994 C C . ILE A 1 125 ? -12.685 4.079 18.482 1.00 96.75 125 ILE A C 1
ATOM 996 O O . ILE A 1 125 ? -13.362 3.770 19.463 1.00 96.75 125 ILE A O 1
ATOM 1000 N N . LYS A 1 126 ? -13.132 4.950 17.566 1.00 96.56 126 LYS A N 1
ATOM 1001 C CA . LYS A 1 126 ? -14.457 5.589 17.662 1.00 96.56 126 LYS A CA 1
ATOM 1002 C C . LYS A 1 126 ? -15.594 4.564 17.679 1.00 96.56 126 LYS A C 1
ATOM 1004 O O . LYS A 1 126 ? -16.539 4.733 18.444 1.00 96.56 126 LYS A O 1
ATOM 1009 N N . SER A 1 127 ? -15.495 3.500 16.878 1.00 95.25 127 SER A N 1
ATOM 1010 C CA . SER A 1 127 ? -16.506 2.431 16.817 1.00 95.25 127 SER A CA 1
ATOM 1011 C C . SER A 1 127 ? -16.551 1.547 18.072 1.00 95.25 127 SER A C 1
ATOM 1013 O O . SER A 1 127 ? -17.564 0.901 18.335 1.00 95.25 127 SER A O 1
ATOM 1015 N N . LYS A 1 128 ? -15.467 1.520 18.861 1.00 94.88 128 LYS A N 1
ATOM 1016 C CA . LYS A 1 128 ? -15.327 0.700 20.074 1.00 94.88 128 LYS A CA 1
ATOM 1017 C C . LYS A 1 128 ? -15.372 1.511 21.373 1.00 94.88 128 LYS A C 1
ATOM 1019 O O . LYS A 1 128 ? -15.153 0.936 22.429 1.00 94.88 128 LYS A O 1
ATOM 1024 N N . LYS A 1 129 ? -15.692 2.811 21.324 1.00 92.19 129 LYS A N 1
ATOM 1025 C CA . LYS A 1 129 ? -15.576 3.752 22.459 1.00 92.19 129 LYS A CA 1
ATOM 1026 C C . LYS A 1 129 ? -16.225 3.298 23.782 1.00 92.19 129 LYS A C 1
ATOM 1028 O O . LYS A 1 129 ? -15.755 3.696 24.839 1.00 92.19 129 LYS A O 1
ATOM 1033 N N . ASP A 1 130 ? -17.270 2.469 23.723 1.00 95.50 130 ASP A N 1
ATOM 1034 C CA . ASP A 1 130 ? -18.045 2.026 24.892 1.00 95.50 130 ASP A CA 1
ATOM 1035 C C . ASP A 1 130 ? -17.705 0.586 25.334 1.00 95.50 130 ASP A C 1
ATOM 1037 O O . ASP A 1 130 ? -18.406 0.006 26.164 1.00 95.50 130 ASP A O 1
ATOM 1041 N N . LYS A 1 131 ? -16.665 -0.037 24.758 1.00 95.12 131 LYS A N 1
ATOM 1042 C CA . LYS A 1 131 ? -16.257 -1.419 25.057 1.00 95.12 131 LYS A CA 1
ATOM 1043 C C . LYS A 1 131 ? -14.732 -1.523 25.173 1.00 95.12 131 LYS A C 1
ATOM 1045 O O . LYS A 1 131 ? -14.025 -0.874 24.405 1.00 95.12 131 LYS A O 1
ATOM 1050 N N . PRO A 1 132 ? -14.196 -2.373 26.069 1.00 96.94 132 PRO A N 1
ATOM 1051 C CA . PRO A 1 132 ? -12.787 -2.740 26.012 1.00 96.94 132 PRO A CA 1
ATOM 1052 C C . PRO A 1 132 ? -12.445 -3.291 24.625 1.00 96.94 132 PRO A C 1
ATOM 1054 O O . PRO A 1 132 ? -13.223 -4.052 24.045 1.00 96.94 132 PRO A O 1
ATOM 1057 N N . PHE A 1 133 ? -11.287 -2.911 24.096 1.00 96.75 133 PHE A N 1
ATOM 1058 C CA . PHE A 1 133 ? -10.793 -3.407 22.818 1.00 96.75 133 PHE A CA 1
ATOM 1059 C C . PHE A 1 133 ? -9.298 -3.703 22.904 1.00 96.75 133 PHE A C 1
ATOM 1061 O O . PHE A 1 133 ? -8.569 -3.091 23.683 1.00 96.75 133 PHE A O 1
ATOM 1068 N N . PHE A 1 134 ? -8.848 -4.628 22.064 1.00 96.94 134 PHE A N 1
ATOM 1069 C CA . PHE A 1 134 ? -7.441 -4.840 21.758 1.00 96.94 134 PHE A CA 1
ATOM 1070 C C . PHE A 1 134 ? -7.154 -4.275 20.363 1.00 96.94 134 PHE A C 1
ATOM 1072 O O . PHE A 1 134 ? -7.971 -4.423 19.451 1.00 96.94 134 PHE A O 1
ATOM 1079 N N . LEU A 1 135 ? -6.014 -3.601 20.207 1.00 97.38 135 LEU A N 1
ATOM 1080 C CA . LEU A 1 135 ? -5.546 -3.063 18.934 1.00 97.38 135 LEU A CA 1
ATOM 1081 C C . LEU A 1 135 ? -4.062 -3.388 18.771 1.00 97.38 135 LEU A C 1
ATOM 1083 O O . LEU A 1 135 ? -3.234 -2.947 19.566 1.00 97.38 135 LEU A O 1
ATOM 1087 N N . TYR A 1 136 ? -3.736 -4.107 17.702 1.00 97.88 136 TYR A N 1
ATOM 1088 C CA . TYR A 1 136 ? -2.374 -4.227 17.203 1.00 97.88 136 TYR A CA 1
ATOM 1089 C C . TYR A 1 136 ? -2.198 -3.266 16.026 1.00 97.88 136 TYR A C 1
ATOM 1091 O O . TYR A 1 136 ? -2.907 -3.383 15.028 1.00 97.88 136 TYR A O 1
ATOM 1099 N N . TYR A 1 137 ? -1.273 -2.312 16.149 1.00 96.44 137 TYR A N 1
ATOM 1100 C CA . TYR A 1 137 ? -0.999 -1.314 15.118 1.00 96.44 137 TYR A CA 1
ATOM 1101 C C . TYR A 1 137 ? 0.464 -1.396 14.668 1.00 96.44 137 TYR A C 1
ATOM 1103 O O . TYR A 1 137 ? 1.361 -0.877 15.330 1.00 96.44 137 TYR A O 1
ATOM 1111 N N . GLY A 1 138 ? 0.701 -2.098 13.557 1.00 94.50 138 GLY A N 1
ATOM 1112 C CA . GLY A 1 138 ? 2.018 -2.229 12.937 1.00 94.50 138 GLY A CA 1
ATOM 1113 C C . GLY A 1 138 ? 2.202 -1.209 11.819 1.00 94.50 138 GLY A C 1
ATOM 1114 O O . GLY A 1 138 ? 1.562 -1.322 10.776 1.00 94.50 138 GLY A O 1
ATOM 1115 N N . MET A 1 139 ? 3.074 -0.222 12.023 1.00 91.25 139 MET A N 1
ATOM 1116 C CA . MET A 1 139 ? 3.393 0.768 10.994 1.00 91.25 139 MET A CA 1
ATOM 1117 C C . MET A 1 139 ? 4.317 0.186 9.921 1.00 91.25 139 MET A C 1
ATOM 1119 O O . MET A 1 139 ? 5.163 -0.661 10.202 1.00 91.25 139 MET A O 1
ATOM 1123 N N . GLN A 1 140 ? 4.170 0.667 8.684 1.00 93.19 140 GLN A N 1
ATOM 1124 C CA . GLN A 1 140 ? 5.082 0.307 7.593 1.00 93.19 140 GLN A CA 1
ATOM 1125 C C . GLN A 1 140 ? 6.460 0.978 7.752 1.00 93.19 140 GLN A C 1
ATOM 1127 O O . GLN A 1 140 ? 7.484 0.378 7.416 1.00 93.19 140 GLN A O 1
ATOM 1132 N N . GLN A 1 141 ? 6.503 2.191 8.315 1.00 93.38 141 GLN A N 1
ATOM 1133 C CA . GLN A 1 141 ? 7.741 2.944 8.493 1.00 93.38 141 GLN A CA 1
ATOM 1134 C C . GLN A 1 141 ? 8.534 2.414 9.698 1.00 93.38 141 GLN A C 1
ATOM 1136 O O . GLN A 1 141 ? 7.943 1.901 10.650 1.00 93.38 141 GLN A O 1
ATOM 1141 N N . PRO A 1 142 ? 9.877 2.526 9.704 1.00 95.44 142 PRO A N 1
ATOM 1142 C CA . PRO A 1 142 ? 10.744 3.152 8.698 1.00 95.44 142 PRO A CA 1
ATOM 1143 C C . PRO A 1 142 ? 11.306 2.148 7.664 1.00 95.44 142 PRO A C 1
ATOM 1145 O O . PRO A 1 142 ? 12.444 2.305 7.177 1.00 95.44 142 PRO A O 1
ATOM 1148 N N . HIS A 1 143 ? 10.567 1.063 7.381 1.00 95.69 143 HIS A N 1
ATOM 1149 C CA . HIS A 1 143 ? 10.957 0.085 6.364 1.00 95.69 143 HIS A CA 1
ATOM 1150 C C . HIS A 1 143 ? 11.052 0.755 4.982 1.00 95.69 143 HIS A C 1
ATOM 1152 O O . HIS A 1 143 ? 10.509 1.826 4.748 1.00 95.69 143 HIS A O 1
ATOM 1158 N N . VAL A 1 144 ? 11.773 0.149 4.041 1.00 94.75 144 VAL A N 1
ATOM 1159 C CA . VAL A 1 144 ? 11.814 0.636 2.650 1.00 94.75 144 VAL A CA 1
ATOM 1160 C C . VAL A 1 144 ? 10.553 0.230 1.874 1.00 94.75 144 VAL A C 1
ATOM 1162 O O . VAL A 1 144 ? 9.965 -0.796 2.213 1.00 94.75 144 VAL A O 1
ATOM 1165 N N . PRO A 1 145 ? 10.173 0.950 0.806 1.00 95.12 145 PRO A N 1
ATOM 1166 C CA . PRO A 1 145 ? 10.647 2.281 0.417 1.00 95.12 145 PRO A CA 1
ATOM 1167 C C . PRO A 1 145 ? 10.203 3.373 1.406 1.00 95.12 145 PRO A C 1
ATOM 1169 O O . PRO A 1 145 ? 9.060 3.427 1.822 1.00 95.12 145 PRO A O 1
ATOM 1172 N N . ARG A 1 146 ? 11.105 4.286 1.778 1.00 96.00 146 ARG A N 1
ATOM 1173 C CA . ARG A 1 146 ? 10.752 5.392 2.687 1.00 96.00 146 ARG A CA 1
ATOM 1174 C C . ARG A 1 146 ? 10.141 6.526 1.876 1.00 96.00 146 ARG A C 1
ATOM 1176 O O . ARG A 1 146 ? 10.878 7.311 1.282 1.00 96.00 146 ARG A O 1
ATOM 1183 N N . THR A 1 147 ? 8.818 6.565 1.836 1.00 96.00 147 THR A N 1
ATOM 1184 C CA . THR A 1 147 ? 8.006 7.532 1.087 1.00 96.00 147 THR A CA 1
ATOM 1185 C C . THR A 1 147 ? 7.258 8.453 2.055 1.00 96.00 147 THR A C 1
ATOM 1187 O O . THR A 1 147 ? 6.077 8.228 2.305 1.00 96.00 147 THR A O 1
ATOM 1190 N N . PRO A 1 148 ? 7.933 9.450 2.661 1.00 96.88 148 PRO A N 1
ATOM 1191 C CA . PRO A 1 148 ? 7.271 10.351 3.599 1.00 96.88 148 PRO A CA 1
ATOM 1192 C C . PRO A 1 148 ? 6.154 11.129 2.905 1.00 96.88 148 PRO A C 1
ATOM 1194 O O . PRO A 1 148 ? 6.325 11.572 1.761 1.00 96.88 148 PRO A O 1
ATOM 1197 N N . HIS A 1 149 ? 5.041 11.355 3.604 1.00 97.75 149 HIS A N 1
ATOM 1198 C CA . HIS A 1 149 ? 4.018 12.278 3.119 1.00 97.75 149 HIS A CA 1
ATOM 1199 C C . HIS A 1 149 ? 4.650 13.666 2.843 1.00 97.75 149 HIS A C 1
ATOM 1201 O O . HIS A 1 149 ? 5.517 14.099 3.610 1.00 97.75 149 HIS A O 1
ATOM 1207 N N . PRO A 1 150 ? 4.215 14.434 1.817 1.00 97.56 150 PRO A N 1
ATOM 1208 C CA . PRO A 1 150 ? 4.799 15.738 1.462 1.00 97.56 150 PRO A CA 1
ATOM 1209 C C . PRO A 1 150 ? 4.966 16.741 2.615 1.00 97.56 150 PRO A C 1
ATOM 1211 O O . PRO A 1 150 ? 5.860 17.578 2.584 1.00 97.56 150 PRO A O 1
ATOM 1214 N N . ARG A 1 151 ? 4.133 16.635 3.658 1.00 98.06 151 ARG A N 1
ATOM 1215 C CA . ARG A 1 151 ? 4.215 17.438 4.898 1.00 98.06 151 ARG A CA 1
ATOM 1216 C C . ARG A 1 151 ? 5.504 17.208 5.702 1.00 98.06 151 ARG A C 1
ATOM 1218 O O . ARG A 1 151 ? 5.853 18.066 6.503 1.00 98.06 151 ARG A O 1
ATOM 1225 N N . PHE A 1 152 ? 6.169 16.069 5.513 1.00 98.00 152 PHE A N 1
ATOM 1226 C CA . PHE A 1 152 ? 7.353 15.652 6.267 1.00 98.00 152 PHE A CA 1
ATOM 1227 C C . PHE A 1 152 ? 8.631 15.600 5.421 1.00 98.00 152 PHE A C 1
ATOM 1229 O O . PHE A 1 152 ? 9.710 15.415 5.977 1.00 98.00 152 PHE A O 1
ATOM 1236 N N . VAL A 1 153 ? 8.548 15.792 4.100 1.00 97.25 153 VAL A N 1
ATOM 1237 C CA . VAL A 1 153 ? 9.732 15.831 3.226 1.00 97.25 153 VAL A CA 1
ATOM 1238 C C . VAL A 1 153 ? 10.660 16.969 3.665 1.00 97.25 153 VAL A C 1
ATOM 1240 O O . VAL A 1 153 ? 10.276 18.137 3.637 1.00 97.25 153 VAL A O 1
ATOM 1243 N N . GLY A 1 154 ? 11.889 16.630 4.061 1.00 97.75 154 GLY A N 1
ATOM 1244 C CA . GLY A 1 154 ? 12.877 17.590 4.560 1.00 97.75 154 GLY A CA 1
ATOM 1245 C C . GLY A 1 154 ? 12.633 18.073 5.993 1.00 97.75 154 GLY A C 1
ATOM 1246 O O . GLY A 1 154 ? 13.282 19.028 6.422 1.00 97.75 154 GLY A O 1
ATOM 1247 N N . ALA A 1 155 ? 11.731 17.435 6.748 1.00 97.75 155 ALA A N 1
ATOM 1248 C CA . ALA A 1 155 ? 11.509 17.750 8.162 1.00 97.75 155 ALA A CA 1
ATOM 1249 C C . ALA A 1 155 ? 12.748 17.460 9.025 1.00 97.75 155 ALA A C 1
ATOM 1251 O O . ALA A 1 155 ? 12.913 18.041 10.101 1.00 97.75 155 ALA A O 1
ATOM 1252 N N . THR A 1 156 ? 13.630 16.573 8.558 1.00 98.00 156 THR A N 1
ATOM 1253 C CA . THR A 1 156 ? 14.882 16.229 9.230 1.00 98.00 156 THR A CA 1
ATOM 1254 C C . THR A 1 156 ? 16.088 16.430 8.312 1.00 98.00 156 THR A C 1
ATOM 1256 O O . THR A 1 156 ? 16.003 16.342 7.090 1.00 98.00 156 THR A O 1
ATOM 1259 N N . SER A 1 157 ? 17.273 16.610 8.900 1.00 97.50 157 SER A N 1
ATOM 1260 C CA . SER A 1 157 ? 18.546 16.600 8.160 1.00 97.50 157 SER A CA 1
ATOM 1261 C C . SER A 1 157 ? 19.044 15.187 7.812 1.00 97.50 157 SER A C 1
ATOM 1263 O O . SER A 1 157 ? 20.145 15.032 7.286 1.00 97.50 157 SER A O 1
ATOM 1265 N N . LEU A 1 158 ? 18.256 14.146 8.108 1.00 97.69 158 LEU A N 1
ATOM 1266 C CA . LEU A 1 158 ? 18.630 12.732 7.972 1.00 97.69 158 LEU A CA 1
ATOM 1267 C C . LEU A 1 158 ? 18.015 12.070 6.723 1.00 97.69 158 LEU A C 1
ATOM 1269 O O . LEU A 1 158 ? 18.027 10.841 6.591 1.00 97.69 158 LEU A O 1
ATOM 1273 N N . GLY A 1 159 ? 17.481 12.884 5.808 1.00 96.44 159 GLY A N 1
ATOM 1274 C CA . GLY A 1 159 ? 16.853 12.449 4.563 1.00 96.44 159 GLY A CA 1
ATOM 1275 C C . GLY A 1 159 ? 15.575 11.628 4.781 1.00 96.44 159 GLY A C 1
ATOM 1276 O O . GLY A 1 159 ? 15.047 11.581 5.895 1.00 96.44 159 GLY A O 1
ATOM 1277 N N . PRO A 1 160 ? 15.108 10.889 3.753 1.00 96.12 160 PRO A N 1
ATOM 1278 C CA . PRO A 1 160 ? 13.810 10.211 3.797 1.00 96.12 160 PRO A CA 1
ATOM 1279 C C . PRO A 1 160 ? 13.636 9.241 4.968 1.00 96.12 160 PRO A C 1
ATOM 1281 O O . PRO A 1 160 ? 12.524 9.034 5.429 1.00 96.12 160 PRO A O 1
ATOM 1284 N N . ARG A 1 161 ? 14.721 8.641 5.483 1.00 96.81 161 ARG A N 1
ATOM 1285 C CA . ARG A 1 161 ? 14.650 7.773 6.670 1.00 96.81 161 ARG A CA 1
ATOM 1286 C C . ARG A 1 161 ? 14.308 8.557 7.939 1.00 96.81 161 ARG A C 1
ATOM 1288 O O . ARG A 1 161 ? 13.593 8.023 8.776 1.00 96.81 161 ARG A O 1
ATOM 1295 N N . GLY A 1 162 ? 14.866 9.752 8.119 1.00 98.00 162 GLY A N 1
ATOM 1296 C CA . GLY A 1 162 ? 14.535 10.597 9.266 1.00 98.00 162 GLY A CA 1
ATOM 1297 C C . GLY A 1 162 ? 13.141 11.195 9.141 1.00 98.00 162 GLY A C 1
ATOM 1298 O O . GLY A 1 162 ? 12.397 11.203 10.115 1.00 98.00 162 GLY A O 1
ATOM 1299 N N . ASP A 1 163 ? 12.766 11.596 7.930 1.00 98.06 163 ASP A N 1
ATOM 1300 C CA . ASP A 1 163 ? 11.467 12.211 7.653 1.00 98.06 163 ASP A CA 1
ATOM 1301 C C . ASP A 1 163 ? 10.307 11.269 7.991 1.00 98.06 163 ASP A C 1
ATOM 1303 O O . ASP A 1 163 ? 9.379 11.661 8.692 1.00 98.06 163 ASP A O 1
ATOM 1307 N N . VAL A 1 164 ? 10.405 9.991 7.608 1.00 97.19 164 VAL A N 1
ATOM 1308 C CA . VAL A 1 164 ? 9.375 8.998 7.956 1.00 97.19 164 VAL A CA 1
ATOM 1309 C C . VAL A 1 164 ? 9.352 8.635 9.443 1.00 97.19 164 VAL A C 1
ATOM 1311 O O . VAL A 1 164 ? 8.333 8.170 9.940 1.00 97.19 164 VAL A O 1
ATOM 1314 N N . ILE A 1 165 ? 10.460 8.830 10.169 1.00 96.75 165 ILE A N 1
ATOM 1315 C CA . ILE A 1 165 ? 10.487 8.675 11.633 1.00 96.75 165 ILE A CA 1
ATOM 1316 C C . ILE A 1 165 ? 9.779 9.861 12.294 1.00 96.75 165 ILE A C 1
ATOM 1318 O O . ILE A 1 165 ? 9.102 9.661 13.292 1.00 96.75 165 ILE A O 1
ATOM 1322 N N . ALA A 1 166 ? 9.921 11.073 11.749 1.00 96.62 166 ALA A N 1
ATOM 1323 C CA . ALA A 1 166 ? 9.211 12.256 12.236 1.00 96.62 166 ALA A CA 1
ATOM 1324 C C . ALA A 1 166 ? 7.705 12.228 11.912 1.00 96.62 166 ALA A C 1
ATOM 1326 O O . ALA A 1 166 ? 6.919 12.843 12.626 1.00 96.62 166 ALA A O 1
ATOM 1327 N N . GLU A 1 167 ? 7.319 11.537 10.837 1.00 95.62 167 GLU A N 1
ATOM 1328 C CA . GLU A 1 167 ? 5.925 11.284 10.454 1.00 95.62 167 GLU A CA 1
ATOM 1329 C C . GLU A 1 167 ? 5.208 10.278 11.368 1.00 95.62 167 GLU A C 1
ATOM 1331 O O . GLU A 1 167 ? 3.993 10.383 11.549 1.00 95.62 167 GLU A O 1
ATOM 1336 N N . SER A 1 168 ? 5.956 9.299 11.891 1.00 83.50 168 SER A N 1
ATOM 1337 C CA . SER A 1 168 ? 5.440 8.134 12.628 1.00 83.50 168 SER A CA 1
ATOM 1338 C C . SER A 1 168 ? 5.022 8.433 14.068 1.00 83.50 168 SER A C 1
ATOM 1340 O O . SER A 1 168 ? 5.661 9.283 14.725 1.00 83.50 168 SER A O 1
#

Sequence (168 aa):
MASWPWYRAVDWNTHISPGPNEIGFDHAYIMAATQDRVPTVYIENGYVDGLDPSDPIEISYKRNYEGQATGKNNPELLSMMWHHGHNGTIVNGVPRIGFMKGGESAKWSDIDMADHFLNKVKNYIKSKKDKPFFLYYGMQQPHVPRTPHPRFVGATSLGPRGDVIAES

Foldseek 3Di:
DDDDPPDDDAFQLDQGPDDVVVVDDVWDWADPPACQAPPQFIATNRHTPQFDNVFGKDWDLPDEDPPFAWCVVCVVLAPDHDDPQQTEGADPNGGHRTYMGTRPRGHDDPQCQLVVLVVVVVVVCVVQVPHDDDDDDDDNPPPPPLRHHPVQQPVDPPGSNVSVVVVD

Secondary structure (DSSP, 8-state):
----TT-PPP-TTS---SSGGGGT-S--EEESS-TTBS--BEEETTEETT--TTS--EEESS-PPTT--BTTT-GGG-SS---SS--SBEETTEE-BSEEE--GGGBPPTTTHHHHHHHHHHHHHHHTTTS---------TTSSS----TTTTTSSTTHHHHHHHHH-

pLDDT: mean 93.69, std 12.04, range [30.78, 98.69]

=== Feature glossary ===
Key to the feature types in this record:

pLDDT. pLDDT is the predicted lDDT-Cα score: AlphaFold's confidence that the local environment of each residue (all inter-atomic distances within 15 Å) is correctly placed. It is a per-residue number between 0 and 100, with higher meaning more reliable.

Radius of gyration, Cα contacts, bounding box. The geometric summary reports three shape descriptors. Rg (radius of gyration) measures how spread out the Cα atoms are about their centre of mass; compact globular proteins have small Rg, elongated or unfolded ones large. Cα contacts (<8 Å, |i−j|>4) count long-range residue pairs in spatial proximity — high for tightly packed folds, near zero for rods or random coil. The bounding-box extents give the protein's footprint along x, y, z in Å.

Backbone torsions (φ/ψ). Backbone dihedral angles. Every residue except chain termini has a φ (preceding-C → N → Cα → C) and a ψ (N → Cα → C → next-N). They are reported in degrees following the IUPAC sign convention. Secondary structure is essentially a statement about which (φ, ψ) basin each residue occupies.

Contact-map, Ramachandran, and PAE plots. Plot images: a contact map (which residues are close in 3D, as an N×N binary image), a Ramachandran scatter (backbone torsion angles, revealing secondary-structure composition at a glance), and — for AlphaFold structures — a PAE heatmap (pairwise prediction confidence).

Predicted aligned error. Predicted Aligned Error (PAE) is an AlphaFold confidence matrix: entry (i, j) is the expected error in the position of residue j, in ångströms, when the prediction is superimposed on the true structure at residue i. Low PAE within a block of residues means that block is internally rigid and well-predicted; high PAE between two blocks means their relative placement is uncertain even if each block individually is confident.

Secondary structure (3-state, P-SEA). Three-state secondary structure (P-SEA) collapses the eight DSSP classes into helix (a), strand (b), and coil (c). P-SEA assigns these from Cα geometry alone — distances and angles — without requiring backbone oxygens, so it works on any Cα trace.

Solvent-accessible surface area. Solvent-accessible surface area (SASA) is the area in Å² traced out by the centre of a 1.4 Å probe sphere (a water molecule) rolled over the protein's van der Waals surface (Shrake–Rupley / Lee–Richards construction). Buried residues have near-zero SASA; fully exposed residues can exceed 200 Å². The total SASA scales roughly with the number of surface residues.

Foldseek 3Di. The Foldseek 3Di string encodes local tertiary geometry as a 20-letter alphabet — one character per residue — derived from the relative positions of nearby Cα atoms. Unlike the amino-acid sequence, 3Di is a direct function of the 3D structure, so two proteins with the same fold have similar 3Di strings even at low sequence identity.

B-factor. For experimental (PDB) structures, the B-factor (temperature factor) quantifies the positional spread of each atom in the crystal — a combination of thermal vibration and static disorder — in units of Å². High B-factors mark flexible loops or poorly resolved regions; low B-factors mark the rigid, well-ordered core.

mmCIF coordinates. The mmCIF block holds the 3D Cartesian coordinates of each backbone atom (N, Cα, C, O) in ångströms. mmCIF is the PDB's canonical archive format — a tagged-loop text representation of the atomic model.

InterPro / GO / CATH / organism. Functional annotations link the protein to curated databases. InterPro entries identify conserved domains and families by matching the sequence against member-database signatures (Pfam, PROSITE, CDD, …). Gene Ontology (GO) terms describe molecular function, biological process, and cellular component in a controlled vocabulary. CATH places the structure in a hierarchical fold classification (Class/Architecture/Topology/Homologous-superfamily). The organism is the source species.

Rendered structure images. Structure images are PyMOL renders from six orthogonal camera directions. Cartoon representation draws helices as coils and strands as arrows; sticks shows the backbone as bonds; surface shows the solvent-excluded envelope. Rainbow coloring maps sequence position to hue (blue→red, N→C); chain coloring assigns a distinct color per polypeptide.

Sequence. This is the polypeptide sequence — one letter per residue, N-terminus first. Length ranges from a few dozen residues for small domains to over a thousand for large multi-domain proteins.

Secondary structure (8-state, DSSP). The SS8 string is DSSP's per-residue secondary-structure call. α-helix (H) means an i→i+4 H-bond ladder; β-strand (E) means the residue participates in a β-sheet; 3₁₀ (G) and π (I) are tighter and wider helices; T/S are turns/bends; '-' is loop.

Nearest PDB structures. Structural nearest neighbors (via Foldseek easy-search vs the PDB). Reported per hit: target PDB id, E-value, and alignment TM-score. A TM-score above ~0.5 is the conventional threshold for 'same fold'.